Protein AF-A0AAD6GHJ3-F1 (afdb_monomer)

Radius of gyration: 16.36 Å; Cα contacts (8 Å, |Δi|>4): 47; chains: 1; bounding box: 39×30×34 Å

Organism: NCBI:txid3151616

pLDDT: mean 88.49, std 7.8, range [57.88, 97.69]

Sequence (66 aa):
MSLQPYVSHTQINRTTNAKGSAFSGDTDGGYNPIISVVPADGENVNNGMIGYITMGVDTPAIENFD

Solvent-accessible surface area (backbone atoms only — not comparable to full-atom values): 4617 Å² total; per-residue (Å²): 106,93,48,86,73,53,49,74,60,69,94,58,80,84,82,48,65,95,72,36,82,64,58,73,54,45,53,76,79,76,46,68,87,70,64,49,72,44,30,64,79,74,79,43,56,89,80,33,70,44,75,46,74,79,80,90,75,71,85,84,67,81,87,78,85,131

Structure (mmCIF, N/CA/C/O backbone):
data_AF-A0AAD6GHJ3-F1
#
_entry.id   AF-A0AAD6GHJ3-F1
#
loop_
_atom_site.group_PDB
_atom_site.id
_atom_site.type_symbol
_atom_site.label_atom_id
_atom_site.label_alt_id
_atom_site.label_comp_id
_atom_site.label_asym_id
_atom_site.label_entity_id
_atom_site.label_seq_id
_atom_site.pdbx_PDB_ins_code
_atom_site.Cartn_x
_atom_site.Cartn_y
_atom_site.Cartn_z
_atom_site.occupancy
_atom_site.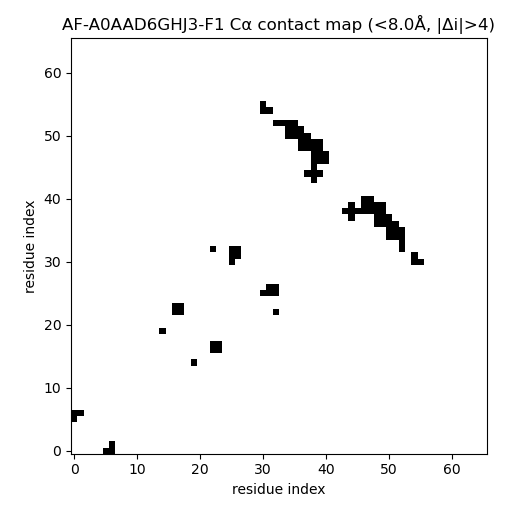B_iso_or_equiv
_atom_site.auth_seq_id
_atom_site.auth_comp_id
_atom_site.auth_asym_id
_atom_site.auth_atom_id
_atom_site.pdbx_PDB_model_num
ATOM 1 N N . MET A 1 1 ? -14.279 5.452 4.867 1.00 77.75 1 MET A N 1
ATOM 2 C CA . MET A 1 1 ? -13.305 4.783 5.762 1.00 77.75 1 MET A CA 1
ATOM 3 C C . MET A 1 1 ? -14.026 4.498 7.066 1.00 77.75 1 MET A C 1
ATOM 5 O O . MET A 1 1 ? -14.822 5.340 7.453 1.00 77.75 1 MET A O 1
ATOM 9 N N . SER A 1 2 ? -13.838 3.328 7.680 1.00 85.25 2 SER A N 1
ATOM 10 C CA . SER A 1 2 ? -14.683 2.863 8.798 1.00 85.25 2 SER A CA 1
ATOM 11 C C . SER A 1 2 ? -14.167 3.219 10.198 1.00 85.25 2 SER A C 1
ATOM 13 O O . SER A 1 2 ? -14.932 3.127 11.150 1.00 85.25 2 SER A O 1
ATOM 15 N N . LEU A 1 3 ? -12.902 3.623 10.342 1.00 85.69 3 LEU A N 1
ATOM 16 C CA . LEU A 1 3 ? -12.247 3.834 11.641 1.00 85.69 3 LEU A CA 1
ATOM 17 C C . LEU A 1 3 ? -12.011 5.319 11.940 1.00 85.69 3 LEU A C 1
ATOM 19 O O . LEU A 1 3 ? -11.832 6.114 11.019 1.00 85.69 3 LEU A O 1
ATOM 23 N N . GLN A 1 4 ? -11.975 5.696 13.221 1.00 89.25 4 GLN A N 1
ATOM 24 C CA . GLN A 1 4 ? -11.536 7.032 13.650 1.00 89.25 4 GLN A CA 1
ATOM 25 C C . GLN A 1 4 ? -10.015 7.196 13.452 1.00 89.25 4 GLN A C 1
ATOM 27 O 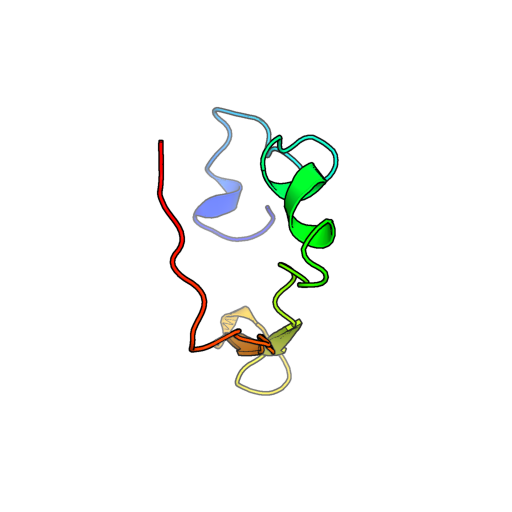O . GLN A 1 4 ? -9.289 6.219 13.620 1.00 89.25 4 GLN A O 1
ATOM 32 N N . PRO A 1 5 ? -9.518 8.401 13.100 1.00 92.06 5 PRO A N 1
ATOM 33 C CA . PRO A 1 5 ? -10.270 9.640 12.849 1.00 92.06 5 PRO A CA 1
ATOM 34 C C . PRO A 1 5 ? -10.892 9.725 11.440 1.00 92.06 5 PRO A C 1
ATOM 36 O O . PRO A 1 5 ? -11.638 10.652 11.135 1.00 92.06 5 PRO A O 1
ATOM 39 N N . TYR A 1 6 ? -10.606 8.761 10.565 1.00 92.12 6 TYR A N 1
ATOM 40 C CA . TYR A 1 6 ? -10.948 8.805 9.141 1.00 92.12 6 TYR A CA 1
ATOM 41 C C . TYR A 1 6 ? -12.448 8.831 8.839 1.00 92.12 6 TYR A C 1
ATOM 43 O O . TYR A 1 6 ? -12.864 9.460 7.871 1.00 92.12 6 TYR A O 1
ATOM 51 N N . VAL A 1 7 ? -13.263 8.142 9.640 1.00 94.00 7 VAL A N 1
ATOM 52 C CA . VAL A 1 7 ? -14.728 8.124 9.489 1.00 94.00 7 VAL A CA 1
ATOM 53 C C . VAL A 1 7 ? -15.356 9.489 9.795 1.00 94.00 7 VAL A C 1
ATOM 55 O O . VAL A 1 7 ? -16.415 9.804 9.263 1.00 94.00 7 VAL A O 1
ATOM 58 N N . SER A 1 8 ? -14.680 10.326 10.588 1.00 96.06 8 SER A N 1
ATOM 59 C CA . SER A 1 8 ? -15.123 11.697 10.869 1.00 96.06 8 SER A CA 1
ATOM 60 C C . SER A 1 8 ? -14.784 12.677 9.742 1.00 96.06 8 SER A C 1
ATOM 62 O O . SER A 1 8 ? -15.332 13.778 9.705 1.00 96.06 8 SER A O 1
ATOM 64 N N . HIS A 1 9 ? -13.908 12.302 8.805 1.00 94.38 9 HIS A N 1
ATOM 65 C CA . HIS A 1 9 ? -13.568 13.139 7.659 1.00 94.38 9 HIS A CA 1
ATOM 66 C C . HIS A 1 9 ? -14.612 12.977 6.545 1.00 94.38 9 HIS A C 1
ATOM 68 O O . HIS A 1 9 ? -14.551 12.046 5.742 1.00 94.38 9 HIS A O 1
ATOM 74 N N . THR A 1 10 ? -15.588 13.885 6.525 1.00 94.94 10 THR A N 1
ATOM 75 C CA . THR A 1 10 ? -16.768 13.836 5.639 1.00 94.94 10 THR A CA 1
ATOM 76 C C . THR A 1 10 ? -1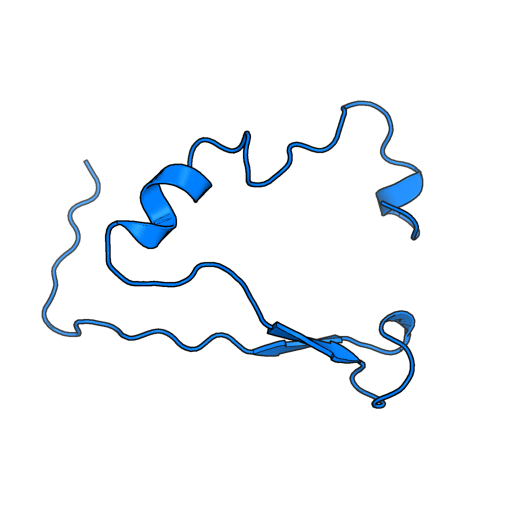6.852 15.013 4.666 1.00 94.94 10 THR A C 1
ATOM 78 O O . THR A 1 10 ? -17.738 15.043 3.817 1.00 94.94 10 THR A O 1
ATOM 81 N N . GLN A 1 11 ? -15.924 15.972 4.755 1.00 97.06 11 GLN A N 1
ATOM 82 C CA . GLN A 1 11 ? -15.911 17.182 3.926 1.00 97.06 11 GLN A CA 1
ATOM 83 C C . GLN A 1 11 ? -15.740 16.880 2.431 1.00 97.06 11 GLN A C 1
ATOM 85 O O . GLN A 1 11 ? -16.193 17.656 1.594 1.00 97.06 11 GLN A O 1
ATOM 90 N N . ILE A 1 12 ? -15.078 15.768 2.099 1.00 94.44 12 ILE A N 1
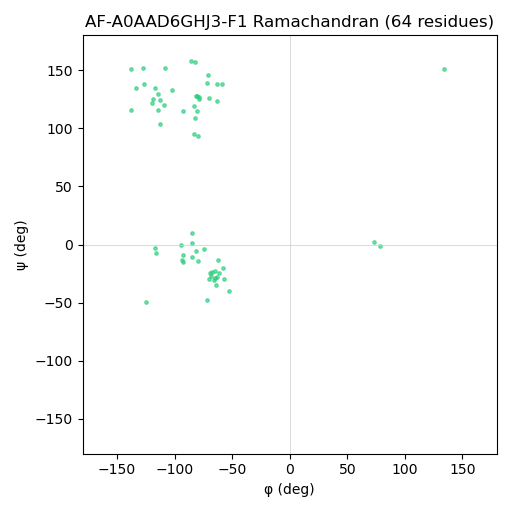ATOM 91 C CA . ILE A 1 12 ? -14.859 15.315 0.726 1.00 94.44 12 ILE A CA 1
ATOM 92 C C . ILE A 1 12 ? -15.071 13.808 0.611 1.00 94.44 12 ILE A C 1
ATOM 94 O O . ILE A 1 12 ? -14.818 13.041 1.542 1.00 94.44 12 ILE A O 1
ATOM 98 N N . ASN A 1 13 ? -15.491 13.373 -0.576 1.00 92.75 13 ASN A N 1
ATOM 99 C CA . ASN A 1 13 ? -15.521 11.956 -0.906 1.00 92.75 13 ASN A CA 1
ATOM 100 C C . ASN A 1 13 ? -14.097 11.433 -1.098 1.00 92.75 13 ASN A C 1
ATOM 102 O O . ASN A 1 13 ? -13.267 12.073 -1.742 1.00 92.75 13 ASN A O 1
ATOM 106 N N . ARG A 1 14 ? -13.828 10.226 -0.595 1.00 93.69 14 ARG A N 1
ATOM 107 C CA . ARG A 1 14 ? -12.552 9.546 -0.833 1.00 93.69 14 ARG A CA 1
ATOM 108 C C . ARG A 1 14 ? -12.380 9.255 -2.327 1.00 93.69 14 ARG A C 1
ATOM 110 O O . ARG A 1 14 ? -13.181 8.524 -2.909 1.00 93.69 14 ARG A O 1
ATOM 117 N N . THR A 1 15 ? -11.289 9.739 -2.912 1.00 93.50 15 THR A N 1
ATOM 118 C CA . THR A 1 15 ? -10.856 9.344 -4.258 1.00 93.50 15 THR A CA 1
ATOM 119 C C . THR A 1 15 ? -10.354 7.899 -4.243 1.00 93.50 15 THR A C 1
ATOM 121 O O . THR A 1 15 ? -9.507 7.524 -3.434 1.00 93.50 15 THR A O 1
ATOM 124 N N . THR A 1 16 ? -10.912 7.058 -5.112 1.00 93.81 16 THR A N 1
ATOM 125 C CA . THR A 1 16 ? -10.479 5.665 -5.311 1.00 93.81 16 THR A CA 1
ATOM 126 C C . THR A 1 16 ? -9.277 5.603 -6.247 1.00 93.81 16 THR A C 1
ATOM 128 O O . THR A 1 16 ? -9.161 6.461 -7.118 1.00 93.81 16 THR A O 1
ATOM 131 N N . ASN A 1 17 ? -8.478 4.535 -6.181 1.00 91.56 17 ASN A N 1
ATOM 132 C CA . ASN A 1 17 ? -7.337 4.326 -7.084 1.00 91.56 17 ASN A CA 1
ATOM 133 C C . ASN A 1 17 ? -7.730 4.430 -8.570 1.00 91.56 17 ASN A C 1
ATOM 135 O O . ASN A 1 17 ? -7.058 5.111 -9.327 1.00 91.56 17 ASN A O 1
ATOM 139 N N . ALA A 1 18 ? -8.894 3.896 -8.962 1.00 91.12 18 ALA A N 1
ATOM 140 C CA . ALA A 1 18 ? -9.418 3.999 -10.332 1.00 91.12 18 ALA A CA 1
ATOM 141 C C . ALA A 1 18 ? -9.705 5.437 -10.826 1.00 91.12 18 ALA A C 1
ATOM 143 O O . ALA A 1 18 ? -9.963 5.636 -12.007 1.00 91.12 18 ALA A O 1
ATOM 144 N N . LYS A 1 19 ? -9.732 6.431 -9.928 1.00 92.38 19 LYS A N 1
ATOM 145 C CA . LYS A 1 19 ? -9.983 7.849 -10.241 1.00 92.38 19 LYS A CA 1
ATOM 146 C C . LYS A 1 19 ? -8.781 8.748 -9.929 1.00 92.38 19 LYS A C 1
ATOM 148 O O . LYS A 1 19 ? -8.847 9.942 -10.201 1.00 92.38 19 LYS A O 1
ATOM 153 N N . GLY A 1 20 ? -7.734 8.215 -9.297 1.00 89.44 20 GLY A N 1
ATOM 154 C CA . GLY A 1 20 ? -6.534 8.974 -8.959 1.00 89.44 20 GLY A CA 1
ATOM 155 C C . GLY A 1 20 ? -5.623 9.081 -10.175 1.00 89.44 20 GLY A C 1
ATOM 156 O O . GLY A 1 20 ? -5.292 8.065 -10.772 1.00 89.44 20 GLY A O 1
ATOM 157 N N . SER A 1 21 ? -5.209 10.297 -10.527 1.00 89.12 21 SER A N 1
ATOM 158 C CA . SER A 1 21 ? -4.404 10.550 -11.730 1.00 89.12 21 SER A CA 1
ATOM 159 C C . SER A 1 21 ? -2.982 9.987 -11.662 1.00 89.12 21 SER A C 1
ATOM 161 O O . SER A 1 21 ? -2.413 9.684 -12.700 1.00 89.12 21 SER A O 1
ATOM 163 N N . ALA A 1 22 ? -2.407 9.844 -10.463 1.00 87.19 22 ALA A N 1
ATOM 164 C CA . ALA A 1 22 ? -1.092 9.221 -10.289 1.00 87.19 22 ALA A CA 1
ATOM 165 C C . ALA A 1 22 ? -1.160 7.701 -10.525 1.00 87.19 22 ALA A C 1
ATOM 167 O O . ALA A 1 22 ? -0.432 7.165 -11.350 1.00 87.19 22 ALA A O 1
ATOM 168 N N . PHE A 1 23 ? -2.145 7.035 -9.907 1.00 87.56 23 PHE A N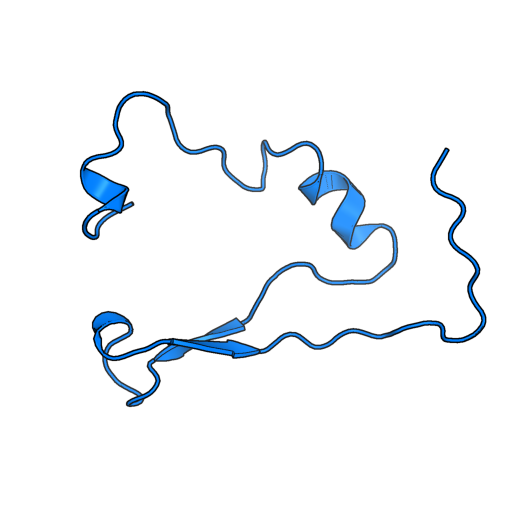 1
ATOM 169 C CA . PHE A 1 23 ? -2.274 5.574 -9.916 1.00 87.56 23 PHE A CA 1
ATOM 170 C C . PHE A 1 23 ? -2.354 4.958 -11.317 1.00 87.56 23 PHE A C 1
ATOM 172 O O . PHE A 1 23 ? -1.935 3.821 -11.507 1.00 87.56 23 PHE A O 1
ATOM 179 N N . SER A 1 24 ? -2.889 5.683 -12.305 1.00 84.00 24 SER A N 1
ATOM 180 C CA . SER A 1 24 ? -2.961 5.191 -13.684 1.00 84.00 24 SER A CA 1
ATOM 181 C C . SER A 1 24 ? -1.599 5.006 -14.351 1.00 84.00 24 SER A C 1
ATOM 183 O O . SER A 1 24 ? -1.498 4.132 -15.201 1.00 84.00 24 SER A O 1
ATOM 185 N N . GLY A 1 25 ? -0.590 5.807 -13.991 1.00 84.00 25 GLY A N 1
ATOM 186 C CA . GLY A 1 25 ? 0.765 5.700 -14.552 1.00 84.00 25 GLY A CA 1
ATOM 187 C C . GLY A 1 25 ? 1.700 4.818 -13.722 1.00 84.00 25 GLY A C 1
ATOM 188 O O . GLY A 1 25 ? 2.756 4.407 -14.193 1.00 84.00 25 GLY A O 1
ATOM 189 N N . ASP A 1 26 ? 1.308 4.490 -12.490 1.00 80.25 26 ASP A N 1
ATOM 190 C CA . ASP A 1 26 ? 2.167 3.786 -11.537 1.00 80.25 26 ASP A CA 1
ATOM 191 C C . ASP A 1 26 ? 2.526 2.358 -11.984 1.00 80.25 26 ASP A C 1
ATOM 193 O O . ASP A 1 26 ? 3.538 1.813 -11.559 1.00 80.25 26 ASP A O 1
ATOM 197 N N . THR A 1 27 ? 1.739 1.732 -12.861 1.00 77.56 27 THR A N 1
ATOM 198 C CA . THR A 1 27 ? 2.068 0.402 -13.403 1.00 77.56 27 THR A CA 1
ATOM 199 C C . THR A 1 27 ? 2.848 0.440 -14.714 1.00 77.56 27 THR A C 1
ATOM 201 O O . THR A 1 27 ? 3.338 -0.603 -15.152 1.00 77.56 27 THR A O 1
ATOM 204 N N . ASP A 1 28 ? 2.995 1.609 -15.343 1.00 78.62 28 ASP A N 1
ATOM 205 C CA . ASP A 1 28 ? 3.619 1.729 -16.668 1.00 78.62 28 ASP A CA 1
ATOM 206 C C . ASP A 1 28 ? 5.131 1.448 -16.615 1.00 78.62 28 ASP A C 1
ATOM 208 O O . ASP A 1 28 ? 5.700 0.901 -17.558 1.00 78.62 28 ASP A O 1
ATOM 212 N N . GLY A 1 29 ? 5.773 1.737 -15.477 1.00 71.38 29 GLY A N 1
ATOM 213 C CA . GLY A 1 29 ? 7.181 1.423 -15.199 1.00 71.38 29 GLY A CA 1
ATOM 214 C C . GLY A 1 29 ? 7.431 0.007 -14.662 1.00 71.38 29 GLY A C 1
ATOM 215 O O . GLY A 1 29 ? 8.525 -0.280 -14.183 1.00 71.38 29 GLY A O 1
ATOM 216 N N . GLY A 1 30 ? 6.423 -0.875 -14.673 1.00 73.31 30 GLY A N 1
ATOM 217 C CA . GLY A 1 30 ? 6.539 -2.259 -14.191 1.00 73.31 30 GLY A CA 1
ATOM 218 C C . GLY A 1 30 ? 6.613 -2.419 -12.666 1.00 73.31 30 GLY A C 1
ATOM 219 O O . GLY A 1 30 ? 6.716 -3.547 -12.178 1.00 73.31 30 GLY A O 1
ATOM 220 N N . TYR A 1 31 ? 6.532 -1.324 -11.905 1.00 78.81 31 TYR A N 1
ATOM 221 C CA . TYR A 1 31 ? 6.399 -1.372 -10.453 1.00 78.81 31 TYR A CA 1
ATOM 222 C C . TYR A 1 31 ? 4.923 -1.510 -10.043 1.00 78.81 31 TYR A C 1
ATOM 224 O O . TYR A 1 31 ? 4.007 -1.216 -10.807 1.00 78.81 31 TYR A O 1
ATOM 232 N N . ASN A 1 32 ? 4.680 -2.007 -8.829 1.00 86.25 32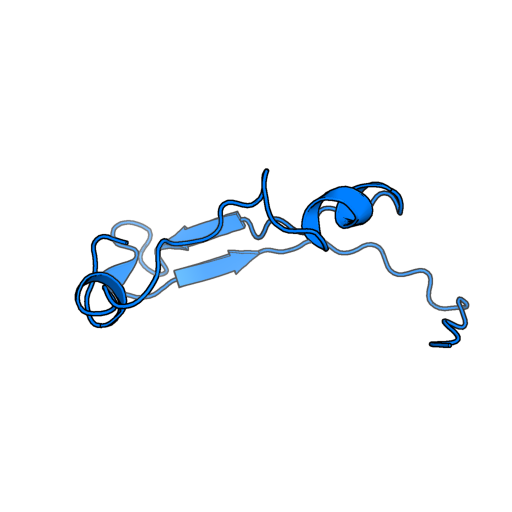 ASN A N 1
ATOM 233 C CA . ASN A 1 32 ? 3.339 -2.095 -8.257 1.00 86.25 32 ASN A CA 1
ATOM 234 C C . ASN A 1 32 ? 3.247 -1.164 -7.034 1.00 86.25 32 ASN A C 1
ATOM 236 O O . ASN A 1 32 ? 3.932 -1.428 -6.043 1.00 86.25 32 ASN A O 1
ATOM 240 N N . PRO A 1 33 ? 2.405 -0.111 -7.057 1.00 86.50 33 PRO A N 1
ATOM 241 C CA . PRO A 1 33 ? 2.263 0.837 -5.945 1.00 86.50 33 PRO A CA 1
ATOM 242 C C . PRO A 1 33 ? 1.473 0.270 -4.750 1.00 86.50 33 PRO A C 1
ATOM 244 O O . PRO A 1 33 ? 1.282 0.959 -3.745 1.00 86.50 33 PRO A O 1
ATOM 247 N N . ILE A 1 34 ? 0.938 -0.953 -4.847 1.00 91.25 34 ILE A N 1
ATOM 248 C CA . ILE A 1 34 ? 0.087 -1.541 -3.810 1.00 91.25 34 ILE A CA 1
ATOM 249 C C . ILE A 1 34 ? 0.945 -2.173 -2.711 1.00 91.25 34 ILE A C 1
ATOM 251 O O . ILE A 1 34 ? 1.664 -3.145 -2.929 1.00 91.25 34 ILE A O 1
ATOM 255 N N . ILE A 1 35 ? 0.784 -1.659 -1.493 1.00 93.88 35 ILE A N 1
ATOM 256 C CA . ILE A 1 35 ? 1.372 -2.229 -0.279 1.00 93.88 35 ILE A CA 1
ATOM 257 C C . ILE A 1 35 ? 0.490 -3.382 0.210 1.00 93.88 35 ILE A C 1
ATOM 259 O O . ILE A 1 35 ? -0.713 -3.209 0.423 1.00 93.88 35 ILE A O 1
ATOM 263 N N . SER A 1 36 ? 1.093 -4.548 0.439 1.00 94.94 36 SER A N 1
ATOM 264 C CA . SER A 1 36 ? 0.435 -5.665 1.118 1.00 94.94 36 SER A CA 1
ATOM 265 C C . SER A 1 36 ? 0.430 -5.413 2.622 1.00 94.94 36 SER A C 1
ATOM 267 O O . SER A 1 36 ? 1.488 -5.194 3.207 1.00 94.94 36 SER A O 1
ATOM 269 N N . VAL A 1 37 ? -0.738 -5.451 3.262 1.00 95.56 37 VAL A N 1
ATOM 270 C CA . VAL A 1 37 ? -0.888 -5.128 4.688 1.00 95.56 37 VAL A CA 1
ATOM 271 C C . VAL A 1 37 ? -1.384 -6.340 5.463 1.00 95.56 37 VAL A C 1
ATOM 273 O O . VAL A 1 37 ? -2.343 -6.990 5.050 1.00 95.56 37 VAL A O 1
ATOM 276 N N . VAL A 1 38 ? -0.763 -6.601 6.613 1.00 96.94 38 VAL A N 1
ATOM 277 C CA . VAL A 1 38 ? -1.207 -7.604 7.592 1.00 96.94 38 VAL A CA 1
ATOM 278 C C . VAL A 1 38 ? -1.328 -6.978 8.988 1.00 96.94 38 VAL A C 1
ATOM 280 O O . VAL A 1 38 ? -0.606 -6.018 9.286 1.00 96.94 38 VAL A O 1
ATOM 283 N N . PRO A 1 39 ? -2.215 -7.490 9.861 1.00 97.25 39 PRO A N 1
ATOM 284 C CA . PRO A 1 39 ? -2.200 -7.136 11.276 1.00 97.25 39 PRO A CA 1
ATOM 285 C C . PRO A 1 39 ? -0.856 -7.487 11.915 1.00 97.25 39 PRO A C 1
ATOM 287 O O . PRO A 1 39 ? -0.316 -8.564 11.663 1.00 97.25 39 PRO A O 1
ATOM 290 N N . ALA A 1 40 ? -0.332 -6.611 12.768 1.00 97.19 40 ALA A N 1
ATOM 291 C CA . ALA A 1 40 ? 0.933 -6.856 13.464 1.00 97.19 40 ALA A CA 1
ATOM 292 C C . ALA A 1 40 ? 0.856 -8.048 14.438 1.00 97.19 40 ALA A C 1
ATOM 294 O O . ALA A 1 40 ? 1.855 -8.724 14.665 1.00 97.19 40 ALA A O 1
ATOM 295 N N . ASP A 1 41 ? -0.330 -8.310 14.986 1.00 96.75 41 ASP A N 1
ATOM 296 C CA . ASP A 1 41 ? -0.630 -9.434 15.876 1.00 96.75 41 ASP A CA 1
ATOM 297 C C . ASP A 1 41 ? -1.209 -10.659 15.142 1.00 96.75 41 ASP A C 1
ATOM 299 O O . ASP A 1 41 ? -1.496 -11.673 15.770 1.00 96.75 41 ASP A O 1
ATOM 303 N N . GLY A 1 42 ? -1.384 -10.579 13.818 1.00 96.31 42 GLY A N 1
ATOM 304 C CA . GLY A 1 42 ? -2.011 -11.620 13.001 1.00 96.31 42 GLY A CA 1
ATOM 305 C C . GLY A 1 42 ? -3.545 -11.674 13.054 1.00 96.31 42 GLY A C 1
ATOM 306 O O . GLY A 1 42 ? -4.128 -12.476 12.326 1.00 96.31 42 GLY A O 1
ATOM 307 N N . GLU A 1 43 ? -4.210 -10.822 13.839 1.00 95.50 43 GLU A N 1
ATOM 308 C CA . GLU A 1 43 ? -5.661 -10.893 14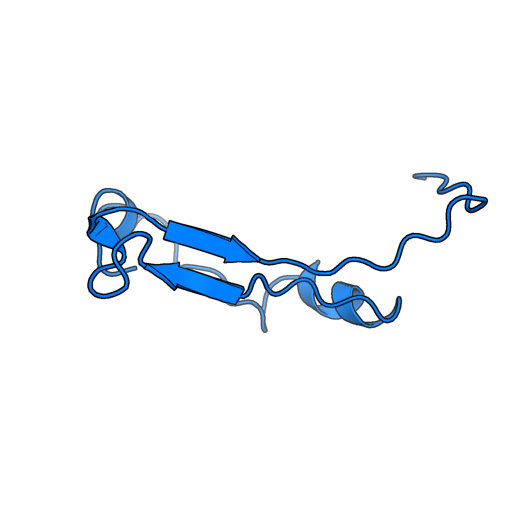.073 1.00 95.50 43 GLU A CA 1
ATOM 309 C C . GLU A 1 43 ? -6.394 -9.588 13.739 1.00 95.50 43 GLU A C 1
ATOM 311 O O . GLU A 1 43 ? -7.404 -9.609 13.029 1.00 95.50 43 GLU A O 1
ATOM 316 N N . ASN A 1 44 ? -5.910 -8.441 14.227 1.00 91.62 44 ASN A N 1
ATOM 317 C CA . ASN A 1 44 ? -6.635 -7.174 14.148 1.00 91.62 44 ASN A CA 1
ATOM 318 C C . ASN A 1 44 ? -5.723 -6.000 13.776 1.00 91.62 44 ASN A C 1
ATOM 320 O O . ASN A 1 44 ? -4.870 -5.570 14.547 1.00 91.62 44 ASN A O 1
ATOM 324 N N . VAL A 1 45 ? -5.976 -5.396 12.612 1.00 90.00 45 VAL A N 1
ATOM 325 C CA . VAL A 1 45 ? -5.220 -4.232 12.113 1.00 90.00 45 VAL A CA 1
ATOM 326 C C . VAL A 1 45 ? -5.242 -3.021 13.057 1.00 90.00 45 VAL A C 1
ATOM 328 O O . VAL A 1 45 ? -4.359 -2.169 12.976 1.00 90.00 45 VAL A O 1
ATOM 331 N N . ASN A 1 46 ? -6.211 -2.938 13.977 1.00 88.75 46 ASN A N 1
ATOM 332 C CA . ASN A 1 46 ? -6.276 -1.869 14.978 1.00 88.75 46 ASN A CA 1
ATOM 333 C C . ASN A 1 46 ? -5.153 -1.959 16.022 1.00 88.75 46 ASN A C 1
ATOM 335 O O . ASN A 1 46 ? -4.796 -0.939 16.608 1.00 88.75 46 ASN A O 1
ATOM 339 N N . ASN A 1 47 ? -4.594 -3.151 16.243 1.00 92.56 47 ASN A N 1
ATOM 340 C CA . ASN A 1 47 ? -3.496 -3.376 17.186 1.00 92.56 47 ASN A CA 1
ATOM 341 C C . ASN A 1 47 ? -2.119 -3.093 16.557 1.00 92.56 47 ASN A C 1
ATOM 343 O O . ASN A 1 47 ? -1.087 -3.238 17.208 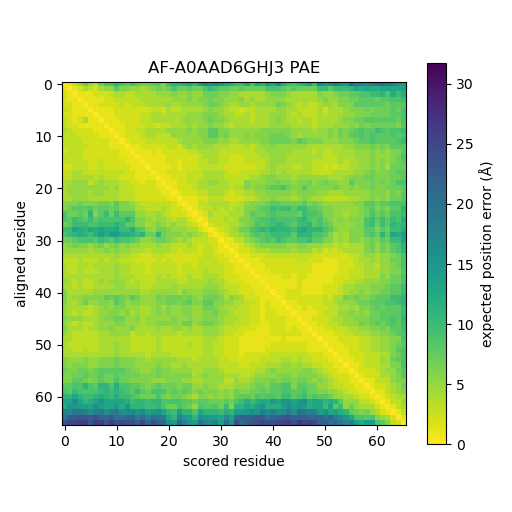1.00 92.56 47 ASN A O 1
ATOM 347 N N . GLY A 1 48 ? -2.101 -2.673 15.290 1.00 93.75 48 GLY A N 1
ATOM 348 C CA . GLY A 1 48 ? -0.904 -2.384 14.514 1.00 93.75 48 GLY A CA 1
ATOM 349 C C . GLY A 1 48 ? -0.992 -3.005 13.125 1.00 93.75 48 GLY A C 1
ATOM 350 O O . GLY A 1 48 ? -1.633 -4.035 12.919 1.00 93.75 48 GLY A O 1
ATOM 351 N N . MET A 1 49 ? -0.323 -2.380 12.160 1.00 96.31 49 MET A N 1
ATOM 352 C CA . MET A 1 49 ? -0.266 -2.843 10.774 1.00 96.31 49 MET A CA 1
ATOM 353 C C . MET A 1 49 ? 1.185 -2.958 10.329 1.00 96.31 49 MET A C 1
ATOM 355 O O . MET A 1 49 ? 1.985 -2.060 10.594 1.00 96.31 49 MET A O 1
ATOM 359 N N . ILE A 1 50 ? 1.502 -4.031 9.610 1.00 97.69 50 ILE A N 1
ATOM 360 C CA . ILE A 1 50 ? 2.786 -4.205 8.932 1.00 97.69 50 ILE A CA 1
ATOM 361 C C . ILE A 1 50 ? 2.520 -4.161 7.431 1.00 97.69 50 ILE A C 1
ATOM 363 O O . ILE A 1 50 ? 1.690 -4.910 6.915 1.00 97.69 50 ILE A O 1
ATOM 367 N N . GLY A 1 51 ? 3.208 -3.249 6.747 1.00 96.38 51 GLY A N 1
ATOM 368 C CA . GLY A 1 51 ? 3.148 -3.097 5.299 1.00 96.38 51 GLY A CA 1
ATOM 369 C C . GLY A 1 51 ? 4.378 -3.703 4.633 1.00 96.38 51 GLY A C 1
ATOM 370 O O . GLY A 1 51 ? 5.503 -3.419 5.038 1.00 96.38 51 GLY A O 1
ATOM 371 N N . TYR A 1 52 ? 4.159 -4.490 3.587 1.00 95.12 52 TYR A N 1
ATOM 372 C CA . TYR A 1 52 ? 5.199 -5.024 2.718 1.00 95.12 52 TYR A CA 1
ATOM 373 C C . TYR A 1 52 ? 5.049 -4.43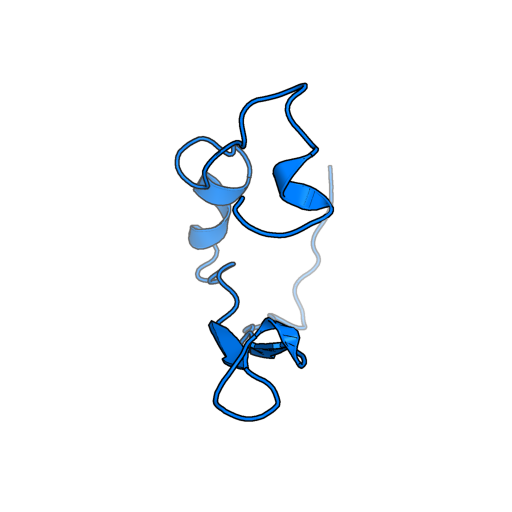2 1.324 1.00 95.12 52 TYR A C 1
ATOM 375 O O . TYR A 1 52 ? 3.972 -4.474 0.726 1.00 95.12 52 TYR A O 1
ATOM 383 N N . ILE A 1 53 ? 6.152 -3.914 0.798 1.00 91.62 53 ILE A N 1
ATOM 384 C CA . ILE A 1 53 ? 6.277 -3.498 -0.591 1.00 91.62 53 ILE A CA 1
ATOM 385 C C . ILE A 1 53 ? 7.589 -4.051 -1.127 1.00 91.62 53 ILE A C 1
ATOM 387 O O . ILE A 1 53 ? 8.623 -3.999 -0.459 1.00 91.62 53 ILE A O 1
ATOM 391 N N . THR A 1 54 ? 7.540 -4.619 -2.322 1.00 87.25 54 THR A N 1
ATOM 392 C CA . THR A 1 54 ? 8.731 -5.075 -3.032 1.00 87.25 54 THR A CA 1
ATOM 393 C C . THR A 1 54 ? 8.951 -4.132 -4.196 1.00 87.25 54 THR A C 1
ATOM 395 O O . THR A 1 54 ? 8.080 -3.995 -5.050 1.00 87.25 54 THR A O 1
ATOM 398 N N . MET A 1 55 ? 10.106 -3.472 -4.211 1.00 84.81 55 MET A N 1
ATOM 399 C CA . MET A 1 55 ? 10.470 -2.512 -5.247 1.00 84.81 55 MET A CA 1
ATOM 400 C C . MET A 1 55 ? 11.732 -2.997 -5.950 1.00 84.81 55 MET A C 1
ATOM 402 O O . MET A 1 55 ? 12.765 -3.195 -5.309 1.00 84.81 55 MET A O 1
ATOM 406 N N . GLY A 1 56 ? 11.639 -3.192 -7.264 1.00 82.62 56 GLY A N 1
ATOM 407 C CA . GLY A 1 56 ? 12.817 -3.240 -8.120 1.00 82.62 56 GLY A CA 1
ATOM 408 C C . GLY A 1 56 ? 13.278 -1.809 -8.366 1.00 82.62 56 GLY A C 1
ATOM 409 O O . GLY A 1 56 ? 12.469 -0.976 -8.759 1.00 82.62 56 GLY A O 1
ATOM 410 N N . VAL A 1 57 ? 14.547 -1.518 -8.095 1.00 80.50 57 VAL A N 1
ATOM 411 C CA . VAL A 1 57 ? 15.136 -0.195 -8.328 1.00 80.50 57 VAL A CA 1
ATOM 412 C C . VAL A 1 57 ? 16.265 -0.356 -9.328 1.00 80.50 57 VAL A C 1
ATOM 414 O O . VAL A 1 57 ? 17.178 -1.152 -9.100 1.00 80.50 57 VAL A O 1
ATOM 417 N N . ASP A 1 58 ? 16.205 0.406 -10.417 1.00 85.62 58 ASP A N 1
ATOM 418 C CA . ASP A 1 58 ? 17.319 0.530 -11.349 1.00 85.62 58 ASP A CA 1
ATOM 419 C C . ASP A 1 58 ? 18.344 1.512 -10.766 1.00 85.62 58 ASP A C 1
ATOM 421 O O . ASP A 1 58 ? 18.210 2.727 -10.871 1.00 85.62 58 ASP A O 1
ATOM 425 N N . THR A 1 59 ? 19.342 0.989 -10.052 1.00 88.81 59 THR A N 1
ATOM 426 C CA . THR A 1 59 ? 20.310 1.808 -9.302 1.00 88.81 59 THR A CA 1
ATOM 427 C C . THR A 1 59 ? 21.167 2.772 -10.139 1.00 88.81 59 THR A C 1
ATOM 429 O O . THR A 1 59 ? 21.625 3.760 -9.564 1.00 88.81 59 THR A O 1
ATOM 432 N N . PRO A 1 60 ? 21.406 2.553 -11.449 1.00 90.50 60 PRO A N 1
ATOM 433 C CA . PRO A 1 60 ? 22.069 3.523 -12.319 1.00 90.50 60 PRO A CA 1
ATOM 434 C C . PRO A 1 60 ? 21.135 4.579 -12.932 1.00 90.50 60 PRO A C 1
ATOM 436 O O . PRO A 1 60 ? 21.647 5.515 -13.549 1.00 90.50 60 PRO A O 1
ATOM 439 N N . ALA A 1 61 ? 19.807 4.435 -12.829 1.00 85.06 61 ALA A N 1
ATOM 440 C CA . ALA A 1 61 ? 18.870 5.377 -13.436 1.00 85.06 61 ALA A CA 1
ATOM 441 C C . ALA A 1 61 ? 19.010 6.780 -12.817 1.00 85.06 61 ALA A C 1
ATOM 443 O O . ALA A 1 61 ? 19.148 6.935 -11.602 1.00 85.06 61 ALA A O 1
ATOM 444 N N . ILE A 1 62 ? 18.963 7.811 -13.664 1.00 85.19 62 ILE A N 1
ATOM 445 C CA . ILE A 1 62 ? 18.911 9.217 -13.250 1.00 85.19 62 ILE A CA 1
ATOM 446 C C . ILE A 1 62 ? 17.544 9.755 -13.658 1.00 85.19 62 ILE A C 1
ATOM 448 O O . ILE A 1 62 ? 17.308 10.030 -14.833 1.00 85.19 62 ILE A O 1
ATOM 452 N N . GLU A 1 63 ? 16.657 9.899 -12.680 1.00 79.69 63 GLU A N 1
ATOM 453 C CA . GLU A 1 63 ? 15.356 10.532 -12.875 1.00 79.69 63 GLU A CA 1
ATOM 454 C C . GLU A 1 63 ? 15.530 12.053 -12.846 1.00 79.69 63 GLU A C 1
ATOM 456 O O . GLU A 1 63 ? 15.911 12.631 -11.824 1.00 79.69 63 GLU A O 1
ATOM 461 N N . ASN A 1 64 ? 15.267 12.707 -13.977 1.00 79.06 64 ASN A N 1
ATOM 462 C CA . ASN A 1 64 ? 15.161 14.159 -14.035 1.00 79.06 64 ASN A CA 1
ATOM 463 C C . ASN A 1 64 ? 13.688 14.515 -13.846 1.00 79.06 64 ASN A C 1
ATOM 465 O O . ASN A 1 64 ? 12.848 14.158 -14.667 1.00 79.06 64 ASN A O 1
ATOM 469 N N . PHE A 1 65 ? 13.377 15.193 -12.747 1.00 68.44 65 PHE A N 1
ATOM 470 C CA . PHE A 1 65 ? 12.054 15.767 -12.543 1.00 68.44 65 PHE A CA 1
ATOM 471 C C . PHE A 1 65 ? 12.017 17.109 -13.283 1.00 68.44 65 PHE A C 1
ATOM 473 O O . PHE A 1 65 ? 12.712 18.038 -12.868 1.00 68.44 65 PHE A O 1
ATOM 480 N N . ASP A 1 66 ? 11.273 17.173 -14.391 1.00 57.88 66 ASP A N 1
ATOM 481 C CA . ASP A 1 66 ? 10.962 18.431 -15.091 1.00 57.88 66 ASP A CA 1
ATOM 482 C C . ASP A 1 66 ? 10.040 19.338 -14.253 1.00 57.88 66 ASP A C 1
ATOM 484 O O . ASP A 1 66 ? 9.112 18.812 -13.587 1.00 57.88 66 ASP A O 1
#

Mean predicted aligned error: 5.38 Å

Foldseek 3Di:
DPDPPVVVPDPDDDDDLVRDPVSVCCPVVVADPDWDKACPVRPDCVNDIDTDGDDDDPVPDDDDDD

Secondary structure (DSSP, 8-state):
--STTGGG--SSPPPPGGG-TTTTTTTTTS---PPEEEETTSS-GGG-EEEE------TT------